Protein AF-A0A0C2CGP5-F1 (afdb_monomer_lite)

InterPro domains:
  IPR021933 SERRATE/Ars2, N-terminal [PF12066] (21-119)
  IPR039727 SERRATE/Ars2 [PTHR13165] (3-120)

Secondary structure (DSSP, 8-state):
-----------GGGSS---HHHHHTTS-TT--HHHHHHHHHHHHHHHHHHHHHHHHHHHTTSHHHHHHH-HHHHHHHHHHHHHHHHHHHHHHHHHHHTTTTTT---SSTTHHHHHHHHT-

Radius of gyration: 29.49 Å; chains: 1; bounding box: 51×31×85 Å

Sequence (120 aa):
SESDNGDAKNDDYSGPMLTFKKFLMTQDDDISDSAALAAYNEYKQEYKRRELQRFFDAHKTEEWFRHKYHPDESATVREAHMAEIKKRLEIFNELKAKGCFDDVTLDLQHAREIIRLMDT

Foldseek 3Di:
DDPPPDDPPDPVLPDPQDDLVRQVVPDDPPDDPVNSVVVSVVSVVVSVVVVVVVVCVVPVPPPVVCCCPPPPNVVVNVVVVVVVVVVVVVVVVVCVVVCLCVPDDPDPVRVVSVVVSVVD

Structure (mmCIF, N/CA/C/O backbone):
data_AF-A0A0C2CGP5-F1
#
_entry.id   AF-A0A0C2CGP5-F1
#
loop_
_atom_site.group_PDB
_atom_site.id
_atom_site.type_symbol
_atom_site.label_atom_id
_atom_site.label_alt_id
_atom_site.label_comp_id
_atom_site.label_asym_id
_atom_site.label_entity_id
_atom_site.label_seq_id
_atom_site.pdbx_PDB_ins_code
_atom_site.Cartn_x
_atom_site.Cartn_y
_atom_site.Cartn_z
_atom_site.occupancy
_atom_site.B_iso_or_equiv
_atom_site.auth_seq_id
_atom_site.auth_comp_id
_atom_site.auth_asym_id
_atom_site.auth_atom_id
_atom_site.pdbx_PDB_model_num
ATOM 1 N N . SER A 1 1 ? -4.571 -20.659 -44.887 1.00 49.25 1 SER A N 1
ATOM 2 C CA . SER A 1 1 ? -3.194 -20.311 -45.254 1.00 49.25 1 SER A CA 1
ATOM 3 C C . SER A 1 1 ? -3.101 -18.812 -45.273 1.00 49.25 1 SER A C 1
ATOM 5 O O . SER A 1 1 ? -3.638 -18.234 -46.197 1.00 49.25 1 SER A O 1
ATOM 7 N N . GLU A 1 2 ? -2.546 -18.227 -44.219 1.00 37.09 2 GLU A N 1
ATOM 8 C CA . GLU A 1 2 ? -1.943 -16.887 -44.184 1.00 37.09 2 GLU A CA 1
ATOM 9 C C . GLU A 1 2 ? -1.428 -16.722 -42.757 1.00 37.09 2 GLU A C 1
ATOM 11 O O . GLU A 1 2 ? -2.123 -16.341 -41.822 1.00 37.09 2 GLU A O 1
ATOM 16 N N . SER A 1 3 ? -0.218 -17.239 -42.586 1.00 42.69 3 SER A N 1
ATOM 17 C CA . SER A 1 3 ? 0.639 -17.054 -41.431 1.00 42.69 3 SER A CA 1
ATOM 18 C C . SER A 1 3 ? 1.061 -15.590 -41.383 1.00 42.69 3 SER A C 1
ATOM 20 O O . SER A 1 3 ? 1.982 -15.198 -42.100 1.00 42.69 3 SER A O 1
ATOM 22 N N . ASP A 1 4 ? 0.377 -14.800 -40.558 1.00 39.44 4 ASP A N 1
ATOM 23 C CA . ASP A 1 4 ? 0.846 -13.476 -40.167 1.00 39.44 4 ASP A CA 1
ATOM 24 C C . ASP A 1 4 ? 1.922 -13.656 -39.093 1.00 39.44 4 ASP A C 1
ATOM 26 O O . ASP A 1 4 ? 1.661 -13.846 -37.903 1.00 39.44 4 ASP A O 1
ATOM 30 N N . ASN A 1 5 ? 3.156 -13.743 -39.578 1.00 43.97 5 ASN A N 1
ATOM 31 C CA . ASN A 1 5 ? 4.365 -13.821 -38.784 1.00 43.97 5 ASN A CA 1
ATOM 32 C C . ASN A 1 5 ? 4.679 -12.405 -38.288 1.00 43.97 5 ASN A C 1
ATOM 34 O O . ASN A 1 5 ? 5.521 -11.708 -38.852 1.00 43.97 5 ASN A O 1
ATOM 38 N N . GLY A 1 6 ? 3.945 -11.969 -37.264 1.00 36.59 6 GLY A N 1
ATOM 39 C CA . GLY A 1 6 ? 4.236 -10.745 -36.533 1.00 36.59 6 GLY A CA 1
ATOM 40 C C . GLY A 1 6 ? 5.560 -10.902 -35.795 1.00 36.59 6 GLY A C 1
ATOM 41 O O . GLY A 1 6 ? 5.628 -11.602 -34.788 1.00 36.59 6 GLY A O 1
ATOM 42 N N . ASP A 1 7 ? 6.597 -10.272 -36.344 1.00 34.69 7 ASP A N 1
ATOM 43 C CA . ASP A 1 7 ? 7.927 -10.045 -35.778 1.00 34.69 7 ASP A CA 1
ATOM 44 C C . ASP A 1 7 ? 7.929 -10.018 -34.236 1.00 34.69 7 ASP A C 1
ATOM 46 O O . ASP A 1 7 ? 7.638 -9.000 -33.598 1.00 34.69 7 ASP A O 1
ATOM 50 N N . ALA A 1 8 ? 8.305 -11.144 -33.627 1.00 38.53 8 ALA A N 1
ATOM 51 C CA . ALA A 1 8 ? 8.638 -11.244 -32.213 1.00 38.53 8 ALA A CA 1
ATOM 52 C C . ALA A 1 8 ? 9.983 -10.541 -31.974 1.00 38.53 8 ALA A C 1
ATOM 54 O O . ALA A 1 8 ? 11.023 -11.173 -31.786 1.00 38.53 8 ALA A O 1
ATOM 55 N N . LYS A 1 9 ? 9.988 -9.206 -32.032 1.00 40.94 9 LYS A N 1
ATOM 56 C CA . LYS A 1 9 ? 11.151 -8.398 -31.666 1.00 40.94 9 LYS A CA 1
ATOM 57 C C . LYS A 1 9 ? 11.369 -8.480 -30.153 1.00 40.94 9 LYS A C 1
ATOM 59 O O . LYS A 1 9 ? 10.772 -7.734 -29.385 1.00 40.94 9 LYS A O 1
ATOM 64 N N . ASN A 1 10 ? 12.267 -9.387 -29.775 1.00 41.00 10 ASN A N 1
ATOM 65 C CA . ASN A 1 10 ? 13.014 -9.458 -28.519 1.00 41.00 10 ASN A CA 1
ATOM 66 C C . ASN A 1 10 ? 12.188 -9.363 -27.223 1.00 41.00 10 ASN A C 1
ATOM 68 O O . ASN A 1 10 ? 12.186 -8.351 -26.520 1.00 41.00 10 ASN A O 1
ATOM 72 N N . ASP A 1 11 ? 11.648 -10.511 -26.812 1.00 45.69 11 ASP A N 1
ATOM 73 C CA . ASP A 1 11 ? 11.286 -10.828 -25.420 1.00 45.69 11 ASP A CA 1
ATOM 74 C C . ASP A 1 11 ? 12.520 -11.025 -24.499 1.00 45.69 11 ASP A C 1
ATOM 76 O O . ASP A 1 11 ? 12.466 -11.717 -23.481 1.00 45.69 11 ASP A O 1
ATOM 80 N N . ASP A 1 12 ? 13.653 -10.382 -24.804 1.00 51.81 12 ASP A N 1
ATOM 81 C CA . ASP A 1 12 ? 14.900 -10.496 -24.026 1.00 51.81 12 ASP A CA 1
ATOM 82 C C . ASP A 1 12 ? 14.842 -9.739 -22.678 1.00 51.81 12 ASP A C 1
ATOM 84 O O . ASP A 1 12 ? 15.702 -9.855 -21.810 1.00 51.81 12 ASP A O 1
ATOM 88 N N . TYR A 1 13 ? 13.759 -8.997 -22.439 1.00 58.47 13 TYR A N 1
ATOM 89 C CA . TYR A 1 13 ? 13.531 -8.244 -21.202 1.00 58.47 13 TYR A CA 1
ATOM 90 C C . TYR A 1 13 ? 12.592 -8.963 -20.219 1.00 58.47 13 TYR A C 1
ATOM 92 O O . TYR A 1 13 ? 11.886 -8.330 -19.427 1.00 58.47 13 TYR A O 1
ATOM 100 N N . SER A 1 14 ? 12.511 -10.295 -20.275 1.00 62.88 14 SER A N 1
ATOM 101 C CA . SER A 1 14 ? 11.781 -11.087 -19.272 1.00 62.88 14 SER A CA 1
ATOM 102 C C . SER A 1 14 ? 12.530 -11.204 -17.940 1.00 62.88 14 SER A C 1
ATOM 104 O O . SER A 1 14 ? 11.884 -11.292 -16.896 1.00 62.88 14 SER A O 1
ATOM 106 N N . GLY A 1 15 ? 13.863 -11.136 -17.979 1.00 74.69 15 GLY A N 1
ATOM 107 C CA . GLY A 1 15 ? 14.751 -11.252 -16.826 1.00 74.69 15 GLY A CA 1
ATOM 108 C C . GLY A 1 15 ? 14.933 -9.963 -16.012 1.00 74.69 15 GLY A C 1
ATOM 109 O O . GLY A 1 15 ? 14.273 -8.957 -16.272 1.00 74.69 15 GLY A O 1
ATOM 110 N N . PRO A 1 16 ? 15.835 -9.980 -15.013 1.00 85.81 16 PRO A N 1
ATOM 111 C CA . PRO A 1 16 ? 16.144 -8.802 -14.212 1.00 85.81 16 PRO A CA 1
ATOM 112 C C . PRO A 1 16 ? 16.687 -7.668 -15.084 1.00 85.81 16 PRO A C 1
ATOM 114 O O . PRO A 1 16 ? 17.386 -7.904 -16.071 1.00 85.81 16 PRO A O 1
ATOM 117 N N . MET A 1 17 ? 16.407 -6.435 -14.668 1.00 92.50 17 MET A N 1
ATOM 118 C CA . MET A 1 17 ? 16.870 -5.213 -15.318 1.00 92.50 17 MET A CA 1
ATOM 119 C C . MET A 1 17 ? 18.358 -5.286 -15.688 1.00 92.50 17 MET A C 1
ATOM 121 O O . MET A 1 17 ? 19.217 -5.540 -14.837 1.00 92.50 17 MET A O 1
ATOM 125 N N . LEU A 1 18 ? 18.676 -5.038 -16.958 1.00 93.12 18 LEU A N 1
ATOM 126 C CA . LEU A 1 18 ? 20.049 -5.018 -17.439 1.00 93.12 18 LEU A CA 1
ATOM 127 C C . LEU A 1 18 ? 20.803 -3.846 -16.812 1.00 93.12 18 LEU A C 1
ATOM 129 O O . LEU A 1 18 ? 20.302 -2.726 -16.725 1.00 93.12 18 LEU A O 1
ATOM 133 N N . THR A 1 19 ? 22.047 -4.101 -16.413 1.00 94.19 19 THR A N 1
ATOM 134 C CA . THR A 1 19 ? 22.977 -3.029 -16.054 1.00 94.19 19 THR A CA 1
ATOM 135 C C . THR A 1 19 ? 23.414 -2.282 -17.311 1.00 94.19 19 THR A C 1
ATOM 137 O O . THR A 1 19 ? 23.393 -2.850 -18.401 1.00 94.19 19 THR A O 1
ATOM 140 N N . PHE A 1 20 ? 23.897 -1.044 -17.169 1.00 93.19 20 PHE A N 1
ATOM 141 C CA . PHE A 1 20 ? 24.344 -0.240 -18.316 1.00 93.19 20 PHE A CA 1
ATOM 142 C C . PHE A 1 20 ? 25.371 -0.974 -19.192 1.00 93.19 20 PHE A C 1
ATOM 144 O O . PHE A 1 20 ? 25.237 -1.000 -20.407 1.00 93.19 20 PHE A O 1
ATOM 151 N N . LYS A 1 21 ? 26.337 -1.670 -18.573 1.00 93.25 21 LYS A N 1
ATOM 152 C CA . LYS A 1 21 ? 27.330 -2.480 -19.294 1.00 93.25 21 LYS A CA 1
ATOM 153 C C . LYS A 1 21 ? 26.689 -3.601 -20.119 1.00 93.25 21 LYS A C 1
ATOM 155 O O . LYS A 1 21 ? 27.077 -3.800 -21.261 1.00 93.25 21 LYS A O 1
ATOM 160 N N . LYS A 1 22 ? 25.740 -4.345 -19.538 1.00 92.81 22 LYS A N 1
ATOM 161 C CA . LYS A 1 22 ? 25.044 -5.430 -20.248 1.00 92.81 22 LYS A CA 1
ATOM 162 C C . LYS A 1 22 ? 24.140 -4.889 -21.353 1.00 92.81 22 LYS A C 1
ATOM 164 O O . LYS A 1 22 ? 24.074 -5.497 -22.405 1.00 92.81 22 LYS A O 1
ATOM 169 N N . PHE A 1 23 ? 23.491 -3.748 -21.122 1.00 93.62 23 PHE A N 1
ATOM 170 C CA . PHE A 1 23 ? 22.678 -3.065 -22.125 1.00 93.62 23 PHE A CA 1
ATOM 171 C C . PHE A 1 23 ? 23.517 -2.581 -23.316 1.00 93.62 23 PHE A C 1
ATOM 173 O O . PHE A 1 23 ? 23.109 -2.760 -24.454 1.00 93.62 23 PHE A O 1
ATOM 180 N N . LEU A 1 24 ? 24.707 -2.020 -23.073 1.00 92.88 24 LEU A N 1
ATOM 181 C CA . LEU A 1 24 ? 25.625 -1.608 -24.140 1.00 92.88 24 LEU A CA 1
ATOM 182 C C . LEU A 1 24 ? 26.076 -2.778 -25.019 1.00 92.88 24 LEU A C 1
ATOM 184 O O . LEU A 1 24 ? 26.196 -2.608 -26.220 1.00 92.88 24 LEU A O 1
ATOM 188 N N . MET A 1 25 ? 26.273 -3.967 -24.438 1.00 92.19 25 MET A N 1
ATOM 189 C CA . MET A 1 25 ? 26.632 -5.176 -25.195 1.00 92.19 25 MET A CA 1
ATOM 190 C C . MET A 1 25 ? 25.548 -5.621 -26.1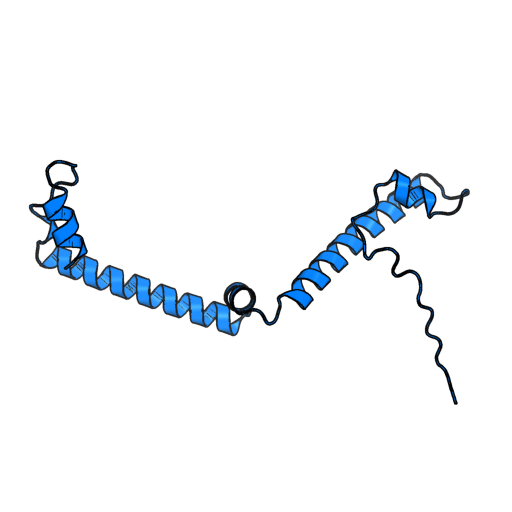90 1.00 92.19 25 MET A C 1
ATOM 192 O O . MET A 1 25 ? 25.825 -6.485 -27.015 1.00 92.19 25 MET A O 1
ATOM 196 N N . THR A 1 26 ? 24.326 -5.082 -26.096 1.00 88.88 26 THR A N 1
ATOM 197 C CA . THR A 1 26 ? 23.237 -5.351 -27.048 1.00 88.88 26 THR A CA 1
ATOM 198 C C . THR A 1 26 ? 23.044 -4.230 -28.072 1.00 88.88 26 THR A C 1
ATOM 200 O O . THR A 1 26 ? 22.098 -4.309 -28.851 1.00 88.88 26 THR A O 1
ATOM 203 N N . GLN A 1 27 ? 23.843 -3.160 -28.015 1.00 91.50 27 GLN A N 1
ATOM 204 C CA . GLN A 1 27 ? 23.792 -2.049 -28.969 1.00 91.50 27 GLN A CA 1
ATOM 205 C C . GLN A 1 27 ? 24.849 -2.240 -30.062 1.00 91.50 27 GLN A C 1
ATOM 207 O O . GLN A 1 27 ? 25.801 -2.996 -29.871 1.00 91.50 27 GLN A O 1
ATOM 212 N N . ASP A 1 28 ? 24.685 -1.538 -31.181 1.00 91.50 28 ASP A N 1
ATOM 213 C CA . ASP A 1 28 ? 25.672 -1.530 -32.261 1.00 91.50 28 ASP A CA 1
ATOM 214 C C . ASP A 1 28 ? 26.983 -0.848 -31.823 1.00 91.50 28 ASP A C 1
ATOM 216 O O . ASP A 1 28 ? 26.973 0.114 -31.049 1.00 91.50 28 ASP A O 1
ATOM 220 N N . ASP A 1 29 ? 28.119 -1.334 -32.335 1.00 88.88 29 ASP A N 1
ATOM 221 C CA . ASP A 1 29 ? 29.464 -0.859 -31.964 1.00 88.88 29 ASP A CA 1
ATOM 222 C C . ASP A 1 29 ? 29.721 0.620 -32.328 1.00 88.88 29 ASP A C 1
ATOM 224 O O . ASP A 1 29 ? 30.649 1.237 -31.803 1.00 88.88 29 ASP A O 1
ATOM 228 N N . ASP A 1 30 ? 28.921 1.200 -33.227 1.00 93.31 30 ASP A N 1
ATOM 229 C CA . ASP A 1 30 ? 29.014 2.591 -33.681 1.00 93.31 30 ASP A CA 1
ATOM 230 C C . ASP A 1 30 ? 28.101 3.560 -32.905 1.00 93.31 30 ASP A C 1
ATOM 232 O O . ASP A 1 30 ? 28.043 4.754 -33.225 1.00 93.31 30 ASP A O 1
ATOM 236 N N . ILE A 1 31 ? 27.416 3.085 -31.856 1.00 93.75 31 ILE A N 1
ATOM 237 C CA . ILE A 1 31 ? 26.575 3.934 -31.012 1.00 93.75 31 ILE A CA 1
ATOM 238 C C . ILE A 1 31 ? 27.401 5.025 -30.319 1.00 93.75 31 ILE A C 1
ATOM 240 O O . ILE A 1 31 ? 28.444 4.783 -29.713 1.00 93.75 31 ILE A O 1
ATOM 244 N N . SER A 1 32 ? 26.903 6.259 -30.365 1.00 95.38 32 SER A N 1
ATOM 245 C CA . SER A 1 32 ? 27.524 7.368 -29.643 1.00 95.38 32 SER A CA 1
ATOM 246 C C . SER A 1 32 ? 27.189 7.331 -28.151 1.00 95.38 32 SER A C 1
ATOM 248 O O . SER A 1 32 ? 26.102 6.909 -27.752 1.00 95.38 32 SER A O 1
ATOM 250 N N . ASP A 1 33 ? 28.080 7.870 -27.316 1.00 92.44 33 ASP A N 1
ATOM 251 C CA . ASP A 1 33 ? 27.878 7.953 -25.862 1.00 92.44 33 ASP A CA 1
ATOM 252 C C . ASP A 1 33 ? 26.543 8.615 -25.478 1.00 92.44 33 ASP A C 1
ATOM 254 O O . ASP A 1 33 ? 25.852 8.176 -24.553 1.00 92.44 33 ASP A O 1
ATOM 258 N N . SER A 1 34 ? 26.151 9.672 -26.198 1.00 94.69 34 SER A N 1
ATOM 259 C CA . SER A 1 34 ? 24.903 10.393 -25.939 1.00 94.69 34 SER A CA 1
ATOM 260 C C . SER A 1 34 ? 23.672 9.568 -26.317 1.00 94.69 34 SER A C 1
ATOM 262 O O . SER A 1 34 ? 22.708 9.533 -25.546 1.00 94.69 34 SER A O 1
ATOM 264 N N . ALA A 1 35 ? 23.711 8.867 -27.454 1.00 94.25 35 ALA A N 1
ATOM 265 C CA . ALA A 1 35 ? 22.641 7.973 -27.885 1.00 94.25 35 ALA A CA 1
ATOM 266 C C . ALA A 1 35 ? 22.509 6.769 -26.944 1.00 94.25 35 ALA A C 1
ATOM 268 O O . ALA A 1 35 ? 21.402 6.446 -26.516 1.00 94.25 35 ALA A O 1
ATOM 269 N N . ALA A 1 36 ? 23.627 6.171 -26.531 1.00 94.31 36 ALA A N 1
ATOM 270 C CA . ALA A 1 36 ? 23.651 5.067 -25.580 1.00 94.31 36 ALA A CA 1
ATOM 271 C C . ALA A 1 36 ? 23.044 5.447 -24.223 1.00 94.31 36 ALA A C 1
ATOM 273 O O . ALA A 1 36 ? 22.271 4.681 -23.639 1.00 94.31 36 ALA A O 1
ATOM 274 N N . LEU A 1 37 ? 23.359 6.642 -23.713 1.00 94.62 37 LEU A N 1
ATOM 275 C CA . LEU A 1 37 ? 22.805 7.121 -22.449 1.00 94.62 37 LEU A CA 1
ATOM 276 C C . LEU A 1 37 ? 21.298 7.394 -22.551 1.00 94.62 37 LEU A C 1
ATOM 278 O O . LEU A 1 37 ? 20.550 7.055 -21.628 1.00 94.62 37 LEU A O 1
ATOM 282 N N . ALA A 1 38 ? 20.847 7.991 -23.657 1.00 95.88 38 ALA A N 1
ATOM 283 C CA . ALA A 1 38 ? 19.430 8.231 -23.916 1.00 95.88 38 ALA A CA 1
ATOM 284 C C . ALA A 1 38 ? 18.649 6.911 -24.012 1.00 95.88 38 ALA A C 1
ATOM 286 O O . ALA A 1 38 ? 17.683 6.724 -23.269 1.00 95.88 38 ALA A O 1
ATOM 287 N N . ALA A 1 39 ? 19.134 5.968 -24.823 1.00 94.69 39 ALA A N 1
ATOM 288 C CA . ALA A 1 39 ? 18.531 4.652 -25.010 1.00 94.69 39 ALA A CA 1
ATOM 289 C C . ALA A 1 39 ? 18.483 3.853 -23.703 1.00 94.69 39 ALA A C 1
ATOM 291 O O . ALA A 1 39 ? 17.461 3.253 -23.376 1.00 94.69 39 ALA A O 1
ATOM 292 N N . TYR A 1 40 ? 19.546 3.896 -22.891 1.00 95.69 40 TYR A N 1
ATOM 293 C CA . TYR A 1 40 ? 19.515 3.240 -21.588 1.00 95.69 40 TYR A CA 1
ATOM 294 C C . TYR A 1 40 ? 18.488 3.890 -20.659 1.00 95.69 40 TYR A C 1
ATOM 296 O O . TYR A 1 40 ? 17.760 3.187 -19.970 1.00 95.69 40 TYR A O 1
ATOM 304 N N . ASN A 1 41 ? 18.382 5.221 -20.621 1.00 95.81 41 ASN A N 1
ATOM 305 C CA . ASN A 1 41 ? 17.369 5.889 -19.800 1.00 95.81 41 ASN A CA 1
ATOM 306 C C . ASN A 1 41 ? 15.942 5.507 -20.206 1.00 95.81 41 ASN A C 1
ATOM 308 O O . ASN A 1 41 ? 15.132 5.230 -19.320 1.00 95.81 41 ASN A O 1
ATOM 312 N N . GLU A 1 42 ? 15.664 5.446 -21.505 1.00 95.56 42 GLU A N 1
ATOM 313 C CA . GLU A 1 42 ? 14.390 4.971 -22.042 1.00 95.56 42 GLU A CA 1
ATOM 314 C C . GLU A 1 42 ? 14.136 3.508 -21.664 1.00 95.56 42 GLU A C 1
ATOM 316 O O . GLU A 1 42 ? 13.098 3.193 -21.081 1.00 95.56 42 GLU A O 1
ATOM 321 N N . TYR A 1 43 ? 15.132 2.637 -21.847 1.00 95.44 43 TYR A N 1
ATOM 322 C CA . TYR A 1 43 ? 15.078 1.243 -21.413 1.00 95.44 43 TYR A CA 1
ATOM 323 C C . TYR A 1 43 ? 14.711 1.114 -19.929 1.00 95.44 43 TYR A C 1
ATOM 325 O O . TYR A 1 43 ? 13.834 0.327 -19.572 1.00 95.44 43 TYR A O 1
ATOM 333 N N . LYS A 1 44 ? 15.328 1.908 -19.043 1.00 94.88 44 LYS A N 1
ATOM 334 C CA . LYS A 1 44 ? 15.017 1.866 -17.606 1.00 94.88 44 LYS A CA 1
ATOM 335 C C . LYS A 1 44 ? 13.562 2.237 -17.315 1.00 94.88 44 LYS A C 1
ATOM 337 O O . LYS A 1 44 ? 12.968 1.669 -16.399 1.00 94.88 44 LYS A O 1
ATOM 342 N N . GLN A 1 45 ? 13.012 3.219 -18.026 1.00 95.31 45 GLN A N 1
ATOM 343 C CA . GLN A 1 45 ? 11.620 3.640 -17.850 1.00 95.31 45 GLN A CA 1
ATOM 344 C C . GLN A 1 45 ? 10.663 2.558 -18.347 1.00 95.31 45 GLN A C 1
ATOM 346 O O . GLN A 1 45 ? 9.744 2.165 -17.627 1.00 95.31 45 GLN A O 1
ATOM 351 N N . GLU A 1 46 ? 10.929 2.026 -19.535 1.00 94.25 46 GLU A N 1
ATOM 352 C CA . GLU A 1 46 ? 10.125 0.978 -20.153 1.00 94.25 46 GLU A CA 1
ATOM 353 C C . GLU A 1 46 ? 10.157 -0.322 -19.338 1.00 94.25 46 GLU A C 1
ATOM 355 O O . GLU A 1 46 ? 9.116 -0.938 -19.112 1.00 94.25 46 GLU A O 1
ATOM 360 N N . TYR A 1 47 ? 11.321 -0.704 -18.806 1.00 93.75 47 TYR A N 1
ATOM 361 C CA . TYR A 1 47 ? 11.457 -1.857 -17.917 1.00 93.75 47 TYR A CA 1
ATOM 362 C C . TYR A 1 47 ? 10.566 -1.714 -16.677 1.00 93.75 47 TYR A C 1
ATOM 364 O O . TYR A 1 47 ? 9.774 -2.608 -16.387 1.00 93.75 47 TYR A O 1
ATOM 372 N N . LYS A 1 48 ? 10.615 -0.562 -15.990 1.00 93.19 48 LYS A N 1
ATOM 373 C CA . LYS A 1 48 ? 9.757 -0.297 -14.821 1.00 93.19 48 LYS A CA 1
ATOM 374 C C . LYS A 1 48 ? 8.273 -0.344 -15.173 1.00 93.19 48 LYS A C 1
ATOM 376 O O . LYS A 1 48 ? 7.477 -0.879 -14.406 1.00 93.19 48 LYS A O 1
ATOM 381 N N . ARG A 1 49 ? 7.890 0.195 -16.334 1.00 94.56 49 ARG A N 1
ATOM 382 C CA . ARG A 1 49 ? 6.507 0.149 -16.822 1.00 94.56 49 ARG A CA 1
ATOM 383 C C . ARG A 1 49 ? 6.046 -1.294 -17.041 1.00 94.56 49 ARG A C 1
ATOM 385 O O . ARG A 1 49 ? 4.956 -1.654 -16.603 1.00 94.56 49 ARG A O 1
ATOM 392 N N . ARG A 1 50 ? 6.874 -2.128 -17.679 1.00 92.69 50 ARG A N 1
ATOM 393 C CA . ARG A 1 50 ? 6.588 -3.557 -17.897 1.00 92.69 50 ARG A CA 1
ATOM 394 C C . ARG A 1 50 ? 6.529 -4.337 -16.590 1.00 92.69 50 ARG A C 1
ATOM 396 O O . ARG A 1 50 ? 5.640 -5.166 -16.433 1.00 92.69 50 ARG A O 1
ATOM 403 N N . GLU A 1 51 ? 7.438 -4.073 -15.658 1.00 93.25 51 GLU A N 1
ATOM 404 C CA . GLU A 1 51 ? 7.445 -4.698 -14.333 1.00 93.25 51 GLU A CA 1
ATOM 405 C C . GLU A 1 51 ? 6.145 -4.399 -13.574 1.00 93.25 51 GLU A C 1
ATOM 407 O O . GLU A 1 51 ? 5.490 -5.323 -13.093 1.00 93.25 51 GLU A O 1
ATOM 412 N N . LEU A 1 52 ? 5.709 -3.133 -13.561 1.00 93.50 52 LEU A N 1
ATOM 413 C CA . LEU A 1 52 ? 4.428 -2.733 -12.972 1.00 93.50 52 LEU A CA 1
ATOM 414 C C . LEU A 1 52 ? 3.237 -3.406 -13.660 1.00 93.50 52 LEU A C 1
ATOM 416 O O . LEU A 1 52 ? 2.334 -3.879 -12.974 1.00 93.50 52 LEU A O 1
ATOM 420 N N . GLN A 1 53 ? 3.240 -3.484 -14.993 1.00 95.31 53 GLN A N 1
ATOM 421 C CA . GLN A 1 53 ? 2.182 -4.164 -15.742 1.00 95.31 53 GLN A CA 1
ATOM 422 C C . GLN A 1 53 ? 2.113 -5.654 -15.386 1.00 95.31 53 GLN A C 1
ATOM 424 O O . GLN A 1 53 ? 1.033 -6.164 -15.110 1.00 95.31 53 GLN A O 1
ATOM 429 N N . ARG A 1 54 ? 3.260 -6.343 -15.326 1.00 93.25 54 ARG A N 1
ATOM 430 C CA . ARG A 1 54 ? 3.329 -7.758 -14.932 1.00 93.25 54 ARG A CA 1
ATOM 431 C C . ARG A 1 54 ? 2.823 -7.970 -13.511 1.00 93.25 54 ARG A C 1
ATOM 433 O O . ARG A 1 54 ? 2.048 -8.892 -13.285 1.00 93.25 54 ARG A O 1
ATOM 440 N N . PHE A 1 55 ? 3.234 -7.116 -12.575 1.00 95.12 55 PHE A N 1
ATOM 441 C CA . PHE A 1 55 ? 2.758 -7.165 -11.195 1.00 95.12 55 PHE A CA 1
ATOM 442 C C . PHE A 1 55 ? 1.239 -6.971 -11.123 1.00 95.12 55 PHE A C 1
ATOM 444 O O . PHE A 1 55 ? 0.542 -7.732 -10.459 1.00 95.12 55 PHE A O 1
ATOM 451 N N . PHE A 1 56 ? 0.709 -5.991 -11.855 1.00 96.94 56 PHE A N 1
ATOM 452 C CA . PHE A 1 56 ? -0.729 -5.770 -11.934 1.00 96.94 56 PHE A CA 1
ATOM 453 C C . PHE A 1 56 ? -1.457 -6.982 -12.521 1.00 96.94 56 PHE A C 1
ATOM 455 O O . PHE A 1 56 ? -2.398 -7.473 -11.911 1.00 96.94 56 PHE A O 1
ATOM 462 N N . ASP A 1 57 ? -1.026 -7.508 -13.666 1.00 95.69 57 ASP A N 1
ATOM 463 C CA . ASP A 1 57 ? -1.700 -8.639 -14.305 1.00 95.69 57 ASP A CA 1
ATOM 464 C C . ASP A 1 57 ? -1.647 -9.920 -13.470 1.00 95.69 57 ASP A C 1
ATOM 466 O O . ASP A 1 57 ? -2.625 -10.669 -13.472 1.00 95.69 57 ASP A O 1
ATOM 470 N N . ALA A 1 58 ? -0.558 -10.138 -12.728 1.00 96.62 58 ALA A N 1
ATOM 471 C CA . ALA A 1 58 ? -0.420 -11.263 -11.810 1.00 96.62 58 ALA A CA 1
ATOM 472 C C . ALA A 1 58 ? -1.393 -11.180 -10.622 1.00 96.62 58 ALA A C 1
ATOM 474 O O . ALA A 1 58 ? -1.915 -12.208 -1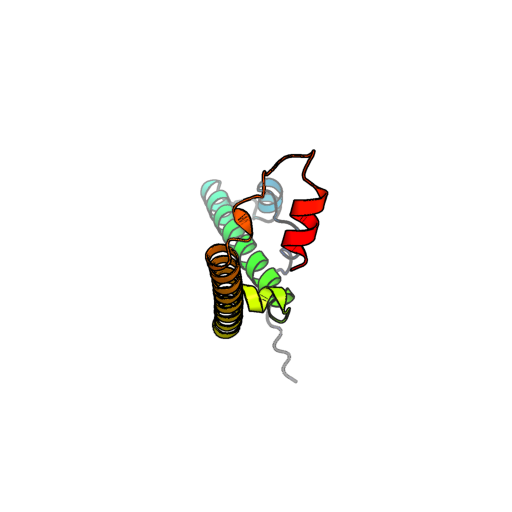0.204 1.00 96.62 58 ALA A O 1
ATOM 475 N N . HIS A 1 59 ? -1.662 -9.975 -10.103 1.00 97.56 59 HIS A N 1
ATOM 476 C CA . HIS A 1 59 ? -2.379 -9.797 -8.835 1.00 97.56 59 HIS A CA 1
ATOM 477 C C . HIS A 1 59 ? -3.760 -9.132 -8.952 1.00 97.56 59 HIS A C 1
ATOM 479 O O . HIS A 1 59 ? -4.494 -9.093 -7.968 1.00 97.56 59 HIS A O 1
ATOM 485 N N . LYS A 1 60 ? -4.175 -8.625 -10.120 1.00 96.75 60 LYS A N 1
ATOM 486 C CA . LYS A 1 60 ? -5.424 -7.846 -10.285 1.00 96.75 60 LYS A CA 1
ATOM 487 C C . LYS A 1 60 ? -6.700 -8.571 -9.854 1.00 96.75 60 LYS A C 1
ATOM 489 O O . LYS A 1 60 ? -7.688 -7.916 -9.538 1.00 96.75 60 LYS A O 1
ATOM 494 N N . THR A 1 61 ? -6.706 -9.903 -9.862 1.00 95.19 61 THR A N 1
ATOM 495 C CA . THR A 1 61 ? -7.851 -10.717 -9.425 1.00 95.19 61 THR A CA 1
ATOM 496 C C . THR A 1 61 ? -7.774 -11.117 -7.954 1.00 95.19 61 THR A C 1
ATOM 498 O O 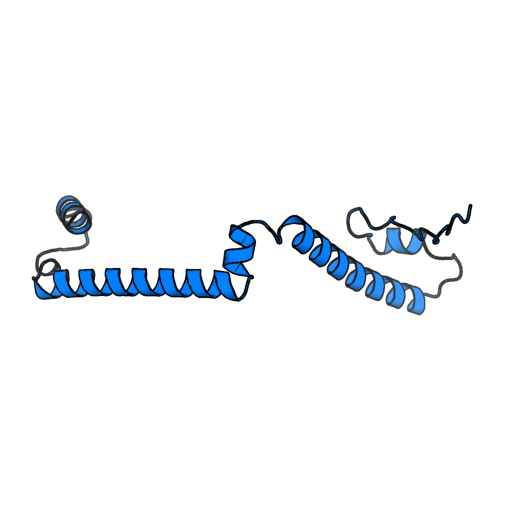. THR A 1 61 ? -8.775 -11.565 -7.392 1.00 95.19 61 THR A O 1
ATOM 501 N N . GLU A 1 62 ? -6.610 -10.966 -7.322 1.00 97.75 62 GLU A N 1
ATOM 502 C CA . GLU A 1 62 ? -6.413 -11.314 -5.922 1.00 97.75 62 GLU A CA 1
ATOM 503 C C . GLU A 1 62 ? -7.174 -10.346 -5.016 1.00 97.75 62 GLU A C 1
ATOM 505 O O . GLU A 1 62 ? -7.182 -9.128 -5.203 1.00 97.75 62 GLU A O 1
ATOM 510 N N . GLU A 1 63 ? -7.830 -10.913 -4.011 1.00 94.75 63 GLU A N 1
ATOM 511 C CA . GLU A 1 63 ? -8.736 -10.190 -3.125 1.00 94.75 63 GLU A CA 1
ATOM 512 C C . GLU A 1 63 ? -8.026 -9.066 -2.357 1.00 94.75 63 GLU A C 1
ATOM 514 O O . GLU A 1 63 ? -8.506 -7.935 -2.327 1.00 94.75 63 GLU A O 1
ATOM 519 N N . TRP A 1 64 ? -6.838 -9.325 -1.800 1.00 95.69 64 TRP A N 1
ATOM 520 C CA . TRP A 1 64 ? -6.072 -8.299 -1.082 1.00 95.69 64 TRP A CA 1
ATOM 521 C C . TRP A 1 64 ? -5.685 -7.111 -1.981 1.00 95.69 64 TRP A C 1
ATOM 523 O O . TRP A 1 64 ? -5.631 -5.973 -1.509 1.00 95.69 64 TRP A O 1
ATOM 533 N N . PHE A 1 65 ? -5.427 -7.357 -3.272 1.00 97.12 65 PHE A N 1
ATOM 534 C CA . PHE A 1 65 ? -5.063 -6.320 -4.235 1.00 97.12 65 PHE A CA 1
ATOM 535 C C . PHE A 1 65 ? -6.287 -5.475 -4.593 1.00 97.12 65 PHE A C 1
ATOM 537 O O . PHE A 1 65 ? -6.231 -4.243 -4.568 1.00 97.12 65 PHE A O 1
ATOM 544 N N . ARG A 1 66 ? -7.424 -6.127 -4.848 1.00 96.62 66 ARG A N 1
ATOM 545 C CA . ARG A 1 66 ? -8.701 -5.459 -5.124 1.00 96.62 66 ARG A CA 1
ATOM 546 C C . ARG A 1 66 ? -9.191 -4.631 -3.940 1.00 96.62 66 ARG A C 1
ATOM 548 O O . ARG A 1 66 ? -9.496 -3.457 -4.120 1.00 96.62 66 ARG A O 1
ATOM 555 N N . HIS A 1 67 ? -9.144 -5.159 -2.721 1.00 95.69 67 HIS A N 1
ATOM 556 C CA . HIS A 1 67 ? -9.484 -4.397 -1.516 1.00 95.69 67 HIS A CA 1
ATOM 557 C C . HIS A 1 67 ? -8.623 -3.145 -1.320 1.00 95.69 67 HIS A C 1
ATOM 559 O O . HIS A 1 67 ? -9.062 -2.181 -0.695 1.00 95.69 67 HIS A O 1
ATOM 565 N N . LYS A 1 68 ? -7.396 -3.139 -1.850 1.00 95.44 68 LYS A N 1
ATOM 566 C CA . LYS A 1 68 ? -6.485 -2.002 -1.734 1.00 95.44 68 LYS A CA 1
ATOM 567 C C . LYS A 1 68 ? -6.627 -0.991 -2.874 1.00 95.44 68 LYS A C 1
ATOM 569 O O . LYS A 1 68 ? -6.479 0.202 -2.622 1.00 95.44 68 LYS A O 1
ATOM 574 N N . TYR A 1 69 ? -6.886 -1.449 -4.100 1.00 95.81 69 TYR A N 1
ATOM 575 C CA . TYR A 1 69 ? -6.774 -0.619 -5.307 1.00 95.81 69 TYR A CA 1
ATOM 576 C C . TYR A 1 69 ? -8.027 -0.583 -6.195 1.00 95.81 69 TYR A C 1
ATOM 578 O O . TYR A 1 69 ? -8.154 0.343 -6.994 1.00 95.81 69 TYR A O 1
ATOM 586 N N . HIS A 1 70 ? -8.955 -1.541 -6.088 1.00 97.06 70 HIS A N 1
ATOM 587 C CA . HIS A 1 70 ? -10.193 -1.515 -6.871 1.00 97.06 70 HIS A CA 1
ATOM 588 C C . HIS A 1 70 ? -11.127 -0.421 -6.325 1.00 97.06 70 HIS A C 1
ATOM 590 O O . HIS A 1 70 ? -11.391 -0.419 -5.119 1.00 97.06 70 HIS A O 1
ATOM 596 N N . PRO A 1 71 ? -11.648 0.502 -7.156 1.00 94.62 71 PRO A N 1
ATOM 597 C CA . PRO A 1 71 ? -12.416 1.655 -6.679 1.00 94.62 71 PRO A CA 1
ATOM 598 C C . PRO A 1 71 ? -13.599 1.270 -5.788 1.00 94.62 71 PRO A C 1
ATOM 600 O O . PRO A 1 71 ? -13.713 1.773 -4.671 1.00 94.62 71 PRO A O 1
ATOM 603 N N . ASP A 1 72 ? -14.415 0.323 -6.249 1.00 94.75 72 ASP A N 1
ATOM 604 C CA . ASP A 1 72 ? -15.638 -0.061 -5.543 1.00 94.75 72 ASP A CA 1
ATOM 605 C C . ASP A 1 72 ? -15.328 -0.846 -4.263 1.00 94.75 72 ASP A C 1
ATOM 607 O O . ASP A 1 72 ? -15.760 -0.477 -3.175 1.00 94.75 72 ASP A O 1
ATOM 611 N N . GLU A 1 73 ? -14.500 -1.886 -4.356 1.00 94.31 73 GLU A N 1
ATOM 612 C CA . GLU A 1 73 ? -14.201 -2.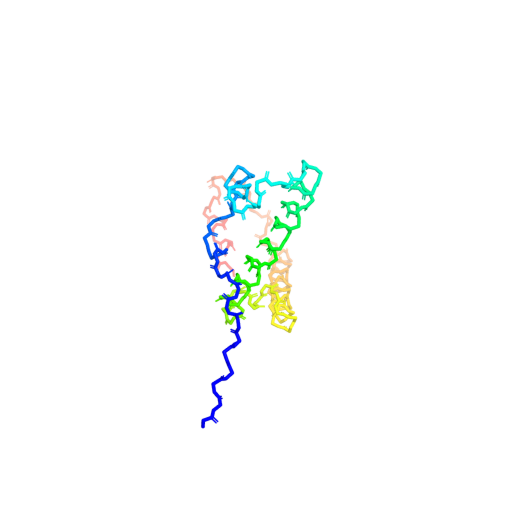755 -3.217 1.00 94.31 73 GLU A CA 1
ATOM 613 C C . GLU A 1 73 ? -13.378 -2.055 -2.142 1.00 94.31 73 GLU A C 1
ATOM 615 O O . GLU A 1 73 ? -13.664 -2.200 -0.954 1.00 94.31 73 GLU A O 1
ATOM 620 N N . SER A 1 74 ? -12.390 -1.244 -2.533 1.00 94.31 74 SER A N 1
ATOM 621 C CA . SER A 1 74 ? -11.644 -0.430 -1.571 1.00 94.31 74 SER A CA 1
ATOM 622 C C . SER A 1 74 ? -12.551 0.575 -0.865 1.00 94.31 74 SER A C 1
ATOM 624 O O . SER A 1 74 ? -12.331 0.879 0.310 1.00 94.31 74 SER A O 1
ATOM 626 N N . ALA A 1 75 ? -13.592 1.079 -1.541 1.00 95.00 75 ALA A N 1
ATOM 627 C CA . ALA A 1 75 ? -14.594 1.923 -0.912 1.00 95.00 75 ALA A CA 1
ATOM 628 C C . ALA A 1 75 ? -15.447 1.160 0.092 1.00 95.00 75 ALA A C 1
ATOM 630 O O . ALA A 1 75 ? -15.526 1.587 1.245 1.00 95.00 75 ALA A O 1
ATOM 631 N N . THR A 1 76 ? -15.972 0.001 -0.293 1.00 95.69 76 THR A N 1
ATOM 632 C CA . THR A 1 76 ? -16.752 -0.862 0.597 1.00 95.69 76 THR A CA 1
ATOM 633 C C . THR A 1 76 ? -15.956 -1.273 1.838 1.00 95.69 76 THR A C 1
ATOM 635 O O . THR A 1 76 ? -16.458 -1.155 2.955 1.00 95.69 76 THR A O 1
ATOM 638 N N . VAL A 1 77 ? -14.690 -1.680 1.687 1.00 94.19 77 VAL A N 1
ATOM 639 C CA . VAL A 1 77 ? -13.822 -2.045 2.823 1.00 94.19 77 VAL A CA 1
ATOM 640 C C . VAL A 1 77 ? -13.578 -0.858 3.746 1.00 94.19 77 VAL A C 1
ATOM 642 O O . VAL A 1 77 ? -13.643 -0.998 4.967 1.00 94.19 77 VAL A O 1
ATOM 645 N N . ARG A 1 78 ? -13.318 0.328 3.190 1.00 93.56 78 ARG A N 1
ATOM 646 C CA . ARG A 1 78 ? -13.100 1.543 3.985 1.00 93.56 78 ARG A CA 1
ATOM 647 C C . ARG A 1 78 ? -14.343 1.930 4.778 1.00 93.56 78 ARG A C 1
ATOM 649 O O . ARG A 1 78 ? -14.222 2.332 5.933 1.00 93.56 78 ARG A O 1
ATOM 656 N N . GLU A 1 79 ? -15.520 1.815 4.174 1.00 95.81 79 GLU A N 1
ATOM 657 C CA . GLU A 1 79 ? -16.800 2.076 4.833 1.00 95.81 79 GLU A CA 1
ATOM 658 C C . GLU A 1 79 ? -17.076 1.064 5.944 1.00 95.81 79 GLU A C 1
ATOM 660 O O . GLU A 1 79 ? -17.390 1.471 7.062 1.00 95.81 79 GLU A O 1
ATOM 665 N N . ALA A 1 80 ? -16.870 -0.229 5.683 1.00 95.44 80 ALA A N 1
ATOM 666 C CA . ALA A 1 80 ? -16.998 -1.282 6.687 1.00 95.44 80 ALA A CA 1
ATOM 667 C C . ALA A 1 80 ? -16.030 -1.068 7.864 1.00 95.44 80 ALA A C 1
ATOM 669 O O . ALA A 1 80 ? -16.430 -1.142 9.025 1.00 95.44 80 ALA A O 1
ATOM 670 N N . HIS A 1 81 ? -14.773 -0.716 7.581 1.00 95.56 81 HIS A N 1
ATOM 671 C CA . HIS A 1 81 ? -13.779 -0.400 8.606 1.00 95.56 81 HIS A CA 1
ATOM 672 C C . HIS A 1 81 ? -14.165 0.845 9.418 1.00 95.56 81 HIS A C 1
ATOM 674 O O . HIS A 1 81 ? -14.040 0.859 10.641 1.00 95.56 81 HIS A O 1
ATOM 680 N N . MET A 1 82 ? -14.686 1.886 8.763 1.00 97.19 82 MET A N 1
ATOM 681 C CA . MET A 1 82 ? -15.174 3.084 9.446 1.00 97.19 82 MET A CA 1
ATOM 682 C C . MET A 1 82 ? -16.396 2.786 10.326 1.00 97.19 82 MET A C 1
ATOM 684 O O . MET A 1 82 ? -16.503 3.332 11.423 1.00 97.19 82 MET A O 1
ATOM 688 N N . ALA A 1 83 ? -17.309 1.923 9.877 1.00 97.69 83 ALA A N 1
ATOM 689 C CA . ALA A 1 83 ? -18.451 1.479 10.671 1.00 97.69 83 ALA A CA 1
ATOM 690 C C . ALA A 1 83 ? -18.002 0.703 11.920 1.00 97.69 83 ALA A C 1
ATOM 692 O O . ALA A 1 83 ? -18.488 0.976 13.015 1.00 97.69 83 ALA A O 1
ATOM 693 N N . GLU A 1 84 ? -17.021 -0.189 11.781 1.00 97.50 84 GLU A N 1
ATOM 694 C CA . GLU A 1 84 ? -16.442 -0.928 12.905 1.00 97.50 84 GLU A CA 1
ATOM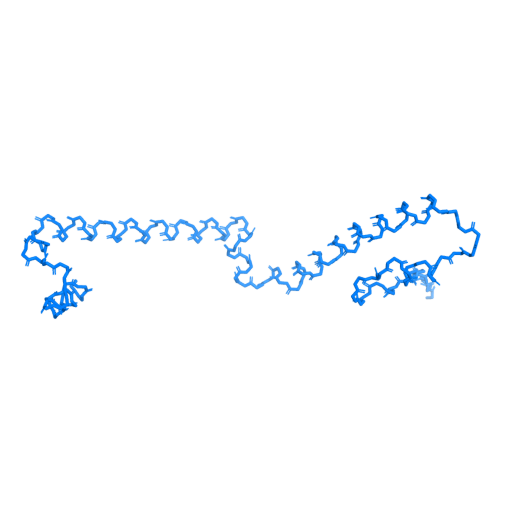 695 C C . GLU A 1 84 ? -15.747 0.005 13.910 1.00 97.50 84 GLU A C 1
ATOM 697 O O . GLU A 1 84 ? -15.948 -0.122 15.118 1.00 97.50 84 GLU A O 1
ATOM 702 N N . ILE A 1 85 ? -14.987 1.000 13.437 1.00 97.75 85 ILE A N 1
ATOM 703 C CA . ILE A 1 85 ? -14.387 2.022 14.310 1.00 97.75 85 ILE A CA 1
ATOM 704 C C . ILE A 1 85 ? -15.469 2.795 15.067 1.00 97.75 85 ILE A C 1
ATOM 706 O O . ILE A 1 85 ? -15.341 2.995 16.275 1.00 97.75 85 ILE A O 1
ATOM 710 N N . LYS A 1 86 ? -16.535 3.223 14.382 1.00 97.81 86 LYS A N 1
ATOM 711 C CA . LYS A 1 86 ? -17.653 3.937 15.015 1.00 97.81 86 LYS A CA 1
ATOM 712 C C . LYS A 1 86 ? -18.320 3.087 16.089 1.00 97.81 86 LYS A C 1
ATOM 714 O O . LYS A 1 86 ? -18.513 3.573 17.195 1.00 97.81 86 LYS A O 1
ATOM 719 N N . LYS A 1 87 ? -18.565 1.807 15.810 1.00 97.62 87 LYS A N 1
ATOM 720 C CA . LYS A 1 87 ? -19.123 0.867 16.785 1.00 97.62 87 LYS A CA 1
ATOM 721 C C . LYS A 1 87 ? -18.223 0.708 18.014 1.00 97.62 87 LYS A C 1
ATOM 723 O O . LYS A 1 87 ? -18.700 0.753 19.142 1.00 97.62 87 LYS A O 1
ATOM 728 N N . ARG A 1 88 ? -16.908 0.568 17.823 1.00 96.75 88 ARG A N 1
ATOM 729 C CA . ARG A 1 88 ? -15.948 0.505 18.941 1.00 96.75 88 ARG A CA 1
ATOM 730 C C . ARG A 1 88 ? -15.929 1.792 19.758 1.00 96.75 88 ARG A C 1
ATOM 732 O O . ARG A 1 88 ? -15.823 1.735 20.979 1.00 96.75 88 ARG A O 1
ATOM 739 N N . LEU A 1 89 ? -16.051 2.941 19.097 1.00 97.19 89 LEU A N 1
ATOM 740 C CA . LEU A 1 89 ? -16.152 4.238 19.760 1.00 97.19 89 LEU A CA 1
ATOM 741 C C . LEU A 1 89 ? -17.448 4.363 20.572 1.00 97.19 89 LEU A C 1
ATOM 743 O O . LEU A 1 89 ? -17.417 4.884 21.683 1.00 97.19 89 LEU A O 1
ATOM 747 N N . GLU A 1 90 ? -18.571 3.884 20.041 1.00 97.06 90 GLU A N 1
ATOM 748 C CA . GLU A 1 90 ? -19.849 3.831 20.757 1.00 97.06 90 GLU A CA 1
ATOM 749 C C . GLU A 1 90 ? -19.725 2.986 22.030 1.00 97.06 90 GLU A C 1
ATOM 751 O O . GLU A 1 90 ? -19.999 3.495 23.115 1.00 97.06 90 GLU A O 1
ATOM 756 N N . ILE A 1 91 ? -19.189 1.764 21.928 1.00 94.38 91 ILE A N 1
ATOM 757 C CA . ILE A 1 91 ? -18.942 0.882 23.083 1.00 94.38 91 ILE A CA 1
ATOM 758 C C . ILE A 1 91 ? -18.034 1.565 24.110 1.00 94.38 91 ILE A C 1
ATOM 760 O O . ILE A 1 91 ? -18.332 1.574 25.303 1.00 94.38 91 ILE A O 1
ATOM 764 N N . PHE A 1 92 ? -16.943 2.188 23.659 1.00 94.00 92 PHE A N 1
ATOM 765 C CA . PHE A 1 92 ? -16.040 2.918 24.546 1.00 94.00 92 PHE A CA 1
ATOM 766 C C . PHE A 1 92 ? -16.760 4.047 25.297 1.00 94.00 92 PHE A C 1
ATOM 768 O O . PHE A 1 92 ? -16.589 4.200 26.508 1.00 94.00 92 PHE A O 1
ATOM 775 N N . ASN A 1 93 ? -17.590 4.826 24.601 1.00 95.44 93 ASN A N 1
ATOM 776 C CA . ASN A 1 93 ? -18.368 5.899 25.214 1.00 95.44 93 ASN A CA 1
ATOM 777 C C . ASN A 1 93 ? -19.410 5.363 26.206 1.00 95.44 93 ASN A C 1
ATOM 779 O O . ASN A 1 93 ? -19.621 5.986 27.245 1.00 95.44 93 ASN A O 1
ATOM 783 N N . GLU A 1 94 ? -20.025 4.211 25.935 1.00 94.50 94 GLU A N 1
ATOM 784 C CA . GLU A 1 94 ? -20.929 3.549 26.877 1.00 94.50 94 GLU A CA 1
ATOM 785 C C . GLU A 1 94 ? -20.209 3.071 28.140 1.00 94.50 94 GLU A C 1
ATOM 787 O O . GLU A 1 94 ? -20.685 3.331 29.245 1.00 94.50 94 GLU A O 1
ATOM 792 N N . LEU A 1 95 ? -19.060 2.399 28.000 1.00 91.56 95 LEU A N 1
ATOM 793 C CA . LEU A 1 95 ? -18.233 1.971 29.134 1.00 91.56 95 LEU A CA 1
ATOM 794 C C . LEU A 1 95 ? -17.797 3.177 29.974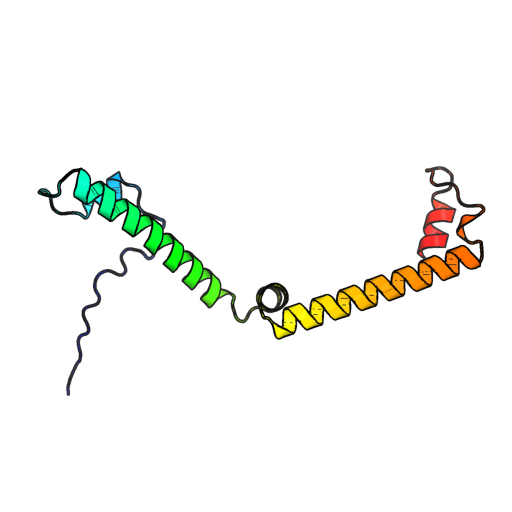 1.00 91.56 95 LEU A C 1
ATOM 796 O O . LEU A 1 95 ? -17.853 3.140 31.203 1.00 91.56 95 LEU A O 1
ATOM 800 N N . LYS A 1 96 ? -17.454 4.286 29.311 1.00 91.06 96 LYS A N 1
ATOM 801 C CA . LYS A 1 96 ? -17.114 5.545 29.975 1.00 91.06 96 LYS A CA 1
ATOM 802 C C . LYS A 1 96 ? -18.299 6.137 30.730 1.00 91.06 96 LYS A C 1
ATOM 804 O O . LYS A 1 96 ? -18.138 6.539 31.875 1.00 91.06 96 LYS A O 1
ATOM 809 N N . ALA A 1 97 ? -19.482 6.181 30.122 1.00 94.00 97 ALA A N 1
ATOM 810 C CA . ALA A 1 97 ? -20.684 6.707 30.767 1.00 94.00 97 ALA A CA 1
ATOM 811 C C . ALA A 1 97 ? -21.134 5.862 31.972 1.00 94.00 97 ALA A C 1
ATOM 813 O O . ALA A 1 97 ? -21.726 6.394 32.907 1.00 94.00 97 ALA A O 1
ATOM 814 N N . LYS A 1 98 ? -20.834 4.558 31.966 1.00 90.88 98 LYS A N 1
ATOM 815 C CA . LYS A 1 98 ? -21.091 3.633 33.079 1.00 90.88 98 LYS A CA 1
ATOM 816 C C . LYS A 1 98 ? -20.057 3.730 34.211 1.00 90.88 98 LYS A C 1
ATOM 818 O O . LYS A 1 98 ? -20.212 3.022 35.201 1.00 90.88 98 LYS A O 1
ATOM 823 N N . GLY A 1 99 ? -19.018 4.559 34.071 1.00 90.56 99 GLY A N 1
ATOM 824 C CA . GLY A 1 99 ? -17.939 4.676 35.058 1.00 90.56 99 GLY A CA 1
ATOM 825 C C . GLY A 1 99 ? -17.014 3.456 35.102 1.00 90.56 99 GLY A C 1
ATOM 826 O O . GLY A 1 99 ? -16.282 3.266 36.067 1.00 90.56 99 GLY A O 1
ATOM 827 N N . CYS A 1 100 ? -17.010 2.608 34.063 1.00 85.88 100 CYS A N 1
ATOM 828 C CA . CYS A 1 100 ? -16.202 1.381 34.041 1.00 85.88 100 CYS A CA 1
ATOM 829 C C . CYS A 1 100 ? -14.684 1.642 34.079 1.00 85.88 100 CYS A C 1
ATOM 831 O O . CYS A 1 100 ? -13.916 0.709 34.296 1.00 85.88 100 CYS A O 1
ATOM 833 N N . PHE A 1 101 ? -14.257 2.888 33.856 1.00 86.94 101 PHE A N 1
ATOM 834 C CA . PHE A 1 101 ? -12.857 3.312 33.897 1.00 86.94 101 PHE A CA 1
ATOM 835 C C . PHE A 1 101 ? -12.474 4.045 35.194 1.00 86.94 101 PHE A C 1
ATOM 837 O O . PHE A 1 101 ? -11.301 4.367 35.353 1.00 86.94 101 PHE A O 1
ATOM 844 N N . ASP A 1 102 ? -13.420 4.325 36.096 1.00 86.12 102 ASP A N 1
ATOM 845 C CA . ASP A 1 102 ? -13.200 5.253 37.218 1.00 86.12 102 ASP A CA 1
ATOM 846 C C . ASP A 1 102 ? -12.236 4.688 38.278 1.00 86.12 102 ASP A C 1
ATOM 848 O O . ASP A 1 102 ? -11.417 5.430 38.815 1.00 86.12 102 ASP A O 1
ATOM 852 N N . ASP A 1 103 ? -12.273 3.372 38.509 1.00 82.50 103 ASP A N 1
ATOM 853 C CA . ASP A 1 103 ? -11.424 2.664 39.484 1.00 82.50 103 ASP A CA 1
ATOM 854 C C . ASP A 1 103 ? -10.298 1.840 38.825 1.00 82.50 103 ASP A C 1
ATOM 856 O O . ASP A 1 103 ? -9.674 0.994 39.465 1.00 82.50 103 ASP A O 1
ATOM 860 N N . VAL A 1 104 ? -10.015 2.056 37.535 1.00 84.44 104 VAL A N 1
ATOM 861 C CA . VAL A 1 104 ? -9.000 1.281 36.802 1.00 84.44 104 VAL A CA 1
ATOM 862 C C . VAL A 1 104 ? -7.703 2.074 36.680 1.00 84.44 104 VAL A C 1
ATOM 864 O O . VAL A 1 104 ? -7.642 3.097 35.998 1.00 84.44 104 VAL A O 1
ATOM 867 N N . THR A 1 105 ? -6.625 1.558 37.277 1.00 87.25 105 THR A N 1
ATOM 868 C CA . THR A 1 105 ? -5.268 2.097 37.095 1.00 87.25 105 THR A CA 1
ATOM 869 C C . THR A 1 105 ? -4.496 1.254 36.083 1.00 87.25 105 THR A C 1
ATOM 871 O O . THR A 1 105 ? -4.441 0.030 36.180 1.00 87.25 105 THR A O 1
ATOM 874 N N . LEU A 1 106 ? -3.885 1.903 35.088 1.00 89.00 106 LEU A N 1
ATOM 875 C CA . LEU A 1 106 ? -3.104 1.225 34.050 1.00 89.00 106 LEU A CA 1
ATOM 876 C C . LEU A 1 106 ? -1.691 0.890 34.544 1.00 89.00 106 LEU A C 1
ATOM 878 O O . LEU A 1 106 ? -0.715 1.546 34.181 1.00 89.00 106 LEU A O 1
ATOM 882 N N . ASP A 1 107 ? -1.582 -0.149 35.365 1.00 89.94 107 ASP A N 1
ATOM 883 C CA . ASP A 1 107 ? -0.307 -0.705 35.804 1.00 89.94 107 ASP A CA 1
ATOM 884 C C . ASP A 1 107 ? -0.322 -2.243 35.855 1.00 89.94 107 ASP A C 1
ATOM 886 O O . ASP A 1 107 ? -1.337 -2.908 35.640 1.00 89.94 107 ASP A O 1
ATOM 890 N N . LEU A 1 108 ? 0.851 -2.826 36.113 1.00 88.31 108 LEU A N 1
ATOM 891 C CA . LEU A 1 108 ? 1.031 -4.279 36.142 1.00 88.31 108 LEU A CA 1
ATOM 892 C C . LEU A 1 108 ? 0.375 -4.953 37.357 1.00 88.31 108 LEU A C 1
ATOM 894 O O . LEU A 1 108 ? 0.086 -6.148 37.299 1.00 88.31 108 LEU A O 1
ATOM 898 N N . GLN A 1 109 ? 0.153 -4.227 38.454 1.00 90.12 109 GLN A N 1
ATOM 899 C CA . GLN A 1 109 ? -0.461 -4.764 39.672 1.00 90.12 109 GLN A CA 1
ATOM 900 C C . GLN A 1 109 ? -1.965 -4.985 39.463 1.00 90.12 109 GLN A C 1
ATOM 902 O O . GLN A 1 109 ? -2.511 -5.983 39.938 1.00 90.12 109 GLN A O 1
ATOM 907 N N . HIS A 1 110 ? -2.594 -4.131 38.652 1.00 88.12 110 HIS A N 1
ATOM 908 C CA . HIS A 1 110 ? -4.017 -4.176 38.308 1.00 88.12 110 HIS A CA 1
ATOM 909 C C . HIS A 1 110 ? -4.311 -4.916 36.986 1.00 88.12 110 HIS A C 1
ATOM 911 O O . HIS A 1 110 ? -5.427 -4.877 36.470 1.00 88.12 110 HIS A O 1
ATOM 917 N N . ALA A 1 111 ? -3.353 -5.677 36.436 1.00 89.62 111 ALA A N 1
ATOM 918 C CA . ALA A 1 111 ? -3.495 -6.356 35.139 1.00 89.62 111 ALA A CA 1
ATOM 919 C C . ALA A 1 111 ? -4.742 -7.260 35.024 1.00 89.62 111 ALA A C 1
ATOM 921 O O . ALA A 1 111 ? -5.349 -7.346 33.959 1.00 89.62 111 ALA A O 1
ATOM 922 N N . ARG A 1 112 ? -5.157 -7.917 36.118 1.00 88.19 112 ARG A N 1
ATOM 923 C CA . ARG A 1 112 ? -6.377 -8.750 36.139 1.00 88.19 112 ARG A CA 1
ATOM 924 C C . ARG A 1 112 ? -7.655 -7.938 35.924 1.00 88.19 112 ARG A C 1
ATOM 926 O O . ARG A 1 112 ? -8.579 -8.430 35.284 1.00 88.19 112 ARG A O 1
ATOM 933 N N . GLU A 1 113 ? -7.709 -6.722 36.451 1.00 87.06 113 GLU A N 1
ATOM 934 C CA . GLU A 1 113 ? -8.859 -5.823 36.321 1.00 87.06 113 GLU A CA 1
ATOM 935 C C . GLU A 1 113 ? -8.929 -5.244 34.907 1.00 87.06 113 GLU A C 1
ATOM 937 O O . GLU A 1 113 ? -10.005 -5.212 34.316 1.00 87.06 113 GLU A O 1
ATOM 942 N N . ILE A 1 114 ? -7.774 -4.910 34.321 1.00 89.31 114 ILE A N 1
ATOM 943 C CA . ILE A 1 114 ? -7.658 -4.476 32.921 1.00 89.31 114 ILE A CA 1
ATOM 944 C C . ILE A 1 114 ? -8.136 -5.581 31.968 1.00 89.31 114 ILE A C 1
ATOM 946 O O . ILE A 1 114 ? -8.932 -5.306 31.077 1.00 89.31 114 ILE A O 1
ATOM 950 N N . ILE A 1 115 ? -7.700 -6.833 32.161 1.00 90.31 115 ILE A N 1
ATOM 951 C CA . ILE A 1 115 ? -8.149 -7.963 31.325 1.00 90.31 115 ILE A CA 1
ATOM 952 C C . ILE A 1 115 ? -9.665 -8.136 31.438 1.00 90.31 115 ILE A C 1
ATOM 954 O O . ILE A 1 115 ? -10.351 -8.186 30.423 1.00 90.31 115 ILE A O 1
ATOM 958 N N . ARG A 1 116 ? -10.199 -8.140 32.667 1.00 88.00 116 ARG A N 1
ATOM 959 C CA . ARG A 1 116 ? -11.643 -8.257 32.893 1.00 88.00 116 ARG A CA 1
ATOM 960 C C . ARG A 1 116 ? -12.425 -7.140 32.202 1.00 88.00 116 ARG A C 1
ATOM 962 O O . ARG A 1 116 ? -13.495 -7.418 31.683 1.00 88.00 116 ARG A O 1
ATOM 969 N N . LEU A 1 117 ? -11.896 -5.915 32.191 1.00 87.69 117 LEU A N 1
ATOM 970 C CA . LEU A 1 117 ? -12.491 -4.780 31.490 1.00 87.69 117 LEU A CA 1
ATOM 971 C C . LEU A 1 117 ? -12.479 -4.970 29.966 1.00 87.69 117 LEU A C 1
ATOM 973 O O . LEU A 1 117 ? -13.475 -4.660 29.321 1.00 87.69 117 LEU A O 1
ATOM 977 N N . MET A 1 118 ? -11.387 -5.486 29.396 1.00 88.81 118 MET A N 1
ATOM 978 C CA . MET A 1 118 ? -11.269 -5.747 27.954 1.00 88.81 118 MET A CA 1
ATOM 979 C C . MET A 1 118 ? -12.163 -6.892 27.456 1.00 88.81 118 MET A C 1
ATOM 981 O O . MET A 1 118 ? -12.480 -6.923 26.268 1.00 88.81 118 MET A O 1
ATOM 985 N N . ASP A 1 119 ? -12.555 -7.808 28.344 1.00 89.31 119 ASP A N 1
ATOM 986 C CA . ASP A 1 119 ? -13.465 -8.920 28.043 1.00 89.31 119 ASP A CA 1
ATOM 987 C C . ASP A 1 119 ? -14.960 -8.532 28.131 1.00 89.31 119 ASP A C 1
ATOM 989 O O . ASP A 1 119 ? -15.815 -9.316 27.710 1.00 89.31 119 ASP A O 1
ATOM 993 N N . THR A 1 120 ? -15.280 -7.360 28.701 1.00 79.88 120 THR A N 1
ATOM 994 C CA . THR A 1 120 ? -16.658 -6.835 28.865 1.00 79.88 120 THR A CA 1
ATOM 995 C C . THR A 1 120 ? -17.211 -6.208 27.593 1.00 79.88 120 THR A C 1
ATOM 997 O O . THR A 1 120 ? -18.418 -6.419 27.334 1.00 79.88 120 THR A O 1
#

pLDDT: mean 87.29, std 16.24, range [34.69, 97.81]

Organism: NCBI:txid51022